Protein AF-A0A957TV99-F1 (afdb_monomer_lite)

Sequence (76 aa):
QDEYDSYQPDEELPLDALRQEFVATRAKTLEIVDAIQRKGVADTATANHNDMGDVSLKLWVRYLTMHANFESKRVK

Secondary structure (DSSP, 8-state):
---GGGGSPPTT--HHHHHHHHHHHHHHHHHHHHHHHHTT--TT-EEEETTTEEEEHHHHHHHHHHHHHHHTTT--

Radius of gyration: 14.26 Å; chains: 1; bounding box: 33×22×32 Å

pLDDT: mean 89.06, std 8.33, range [57.75, 96.69]

Structure (mmCIF, N/CA/C/O backbone):
data_AF-A0A957TV99-F1
#
_entry.id   AF-A0A957TV99-F1
#
loop_
_atom_site.group_PDB
_atom_site.id
_atom_site.type_symbol
_atom_site.label_atom_id
_atom_site.label_alt_id
_atom_site.label_comp_id
_atom_site.label_asym_id
_atom_site.label_entity_id
_atom_site.label_seq_id
_atom_site.pdbx_PDB_ins_code
_atom_site.Cartn_x
_atom_site.Cartn_y
_atom_site.Cartn_z
_atom_site.occupancy
_atom_site.B_iso_or_equiv
_atom_site.auth_seq_id
_atom_site.auth_comp_id
_atom_site.auth_asym_id
_atom_site.auth_atom_id
_atom_site.pdbx_PDB_model_num
ATOM 1 N N . GLN A 1 1 ? 11.376 -0.768 14.102 1.00 61.62 1 GLN A N 1
ATOM 2 C CA . GLN A 1 1 ? 10.610 -0.320 12.924 1.00 61.62 1 GLN A CA 1
ATOM 3 C C . GLN A 1 1 ? 11.030 -1.191 11.760 1.00 61.62 1 GLN A C 1
ATOM 5 O O . GLN A 1 1 ? 12.115 -1.752 11.836 1.00 61.62 1 GLN A O 1
ATOM 10 N N . ASP A 1 2 ? 10.156 -1.374 10.779 1.00 68.69 2 ASP A N 1
ATOM 11 C CA . ASP A 1 2 ? 10.472 -2.162 9.588 1.00 68.69 2 ASP A CA 1
ATOM 12 C C . ASP A 1 2 ? 11.300 -1.315 8.609 1.00 68.69 2 ASP A C 1
ATOM 14 O O . ASP A 1 2 ? 11.043 -0.113 8.477 1.00 68.69 2 ASP A O 1
ATOM 18 N N . GLU A 1 3 ? 12.313 -1.906 7.982 1.00 66.12 3 GLU A N 1
ATOM 19 C CA . GLU A 1 3 ? 13.245 -1.193 7.100 1.00 66.12 3 GLU A CA 1
ATOM 20 C C . GLU A 1 3 ? 12.711 -1.181 5.661 1.00 66.12 3 GLU A C 1
ATOM 22 O O . GLU A 1 3 ? 12.439 -2.228 5.075 1.00 66.12 3 GLU A O 1
ATOM 27 N N . TYR A 1 4 ? 12.566 0.018 5.084 1.00 68.81 4 TYR A N 1
ATOM 28 C CA . TYR A 1 4 ? 12.005 0.229 3.742 1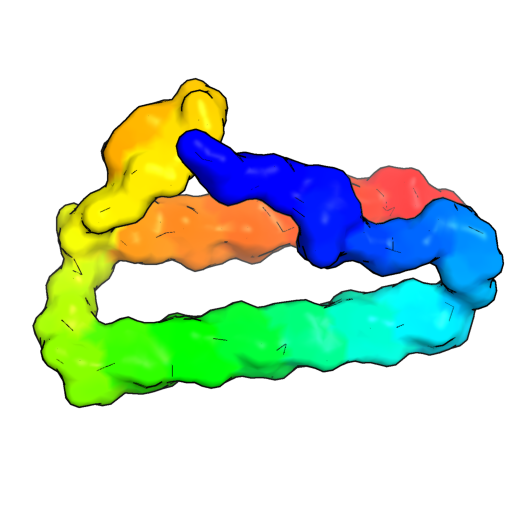.00 68.81 4 TYR A CA 1
ATOM 29 C C . TYR A 1 4 ? 12.774 -0.527 2.647 1.00 68.81 4 TYR A C 1
ATOM 31 O O . TYR A 1 4 ? 12.157 -1.124 1.765 1.00 68.81 4 TYR A O 1
ATOM 39 N N . ASP A 1 5 ? 14.104 -0.555 2.747 1.00 68.25 5 ASP A N 1
ATOM 40 C CA . ASP A 1 5 ? 15.005 -1.094 1.722 1.00 68.25 5 ASP A CA 1
ATOM 41 C C . ASP A 1 5 ? 14.754 -2.581 1.422 1.00 68.25 5 ASP A C 1
ATOM 43 O O . ASP A 1 5 ? 15.004 -3.043 0.313 1.00 68.25 5 ASP A O 1
ATOM 47 N N . SER A 1 6 ? 14.178 -3.329 2.371 1.00 76.56 6 SER A N 1
ATOM 48 C CA . SER A 1 6 ? 13.847 -4.749 2.183 1.00 76.56 6 SER A CA 1
ATOM 49 C C . SER A 1 6 ? 12.680 -4.991 1.215 1.00 76.56 6 SER A C 1
ATOM 51 O O . SER A 1 6 ? 12.461 -6.125 0.787 1.00 76.56 6 SER A O 1
ATOM 53 N N . TYR A 1 7 ? 11.913 -3.950 0.882 1.00 80.19 7 TYR A N 1
ATOM 54 C CA . TYR A 1 7 ? 10.721 -4.036 0.033 1.00 80.19 7 TYR A CA 1
ATOM 55 C C . TYR A 1 7 ? 10.909 -3.425 -1.355 1.00 80.19 7 TYR A C 1
ATOM 57 O O . TYR A 1 7 ? 10.020 -3.556 -2.201 1.00 80.19 7 TYR A O 1
ATOM 65 N N . GLN A 1 8 ? 12.030 -2.745 -1.596 1.00 85.12 8 GLN A N 1
ATOM 66 C CA . GLN A 1 8 ? 12.316 -2.144 -2.889 1.00 85.12 8 GLN A CA 1
ATOM 67 C C . GLN A 1 8 ? 12.854 -3.213 -3.860 1.00 85.12 8 GLN A C 1
ATOM 69 O O . GLN A 1 8 ? 13.694 -4.025 -3.472 1.00 85.12 8 GLN A O 1
ATOM 74 N N . PRO A 1 9 ? 12.389 -3.242 -5.123 1.00 86.62 9 PRO A N 1
ATOM 75 C CA . PRO A 1 9 ? 13.024 -4.058 -6.152 1.00 86.62 9 PRO A CA 1
ATOM 76 C C . PRO A 1 9 ? 14.470 -3.598 -6.404 1.00 86.62 9 PRO A C 1
ATOM 78 O O . PRO A 1 9 ? 14.782 -2.418 -6.256 1.00 86.62 9 PRO A O 1
ATOM 81 N N . ASP A 1 10 ? 15.328 -4.533 -6.813 1.00 88.06 10 ASP A N 1
ATOM 82 C CA . ASP A 1 10 ? 16.714 -4.273 -7.226 1.00 88.06 10 ASP A CA 1
ATOM 83 C C . ASP A 1 10 ? 16.804 -3.099 -8.227 1.00 88.06 10 ASP A C 1
ATOM 85 O O . ASP A 1 10 ? 16.025 -3.017 -9.182 1.00 88.06 10 ASP A O 1
ATOM 89 N N . GLU A 1 11 ? 17.751 -2.185 -8.001 1.00 87.00 11 GLU A N 1
ATOM 90 C CA . GLU A 1 11 ? 17.959 -0.993 -8.832 1.00 87.00 11 GLU A CA 1
ATOM 91 C C . GLU A 1 11 ? 18.389 -1.330 -10.267 1.00 87.00 11 GLU A C 1
ATOM 93 O O . GLU A 1 11 ? 18.165 -0.533 -11.180 1.00 87.00 11 GLU A O 1
ATOM 98 N N . GLU A 1 12 ? 18.967 -2.514 -10.487 1.00 92.12 12 GLU A N 1
ATOM 99 C CA . GLU A 1 12 ? 19.407 -2.987 -11.801 1.00 92.12 12 GLU A CA 1
ATOM 100 C C . GLU A 1 12 ? 18.327 -3.797 -12.549 1.00 92.12 12 GLU A C 1
ATOM 102 O O . GLU A 1 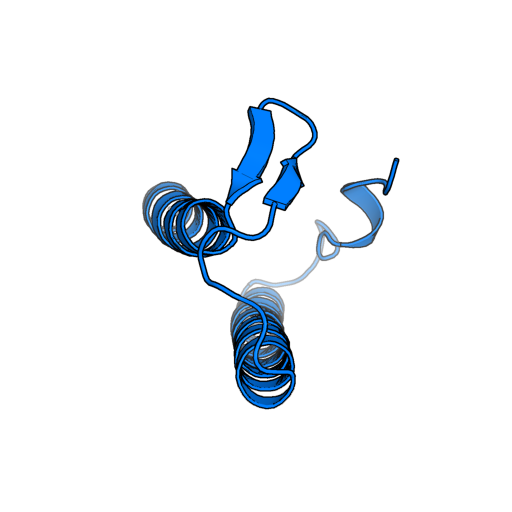12 ? 18.565 -4.253 -13.674 1.00 92.12 12 GLU A O 1
ATOM 107 N N . LEU A 1 13 ? 17.123 -3.975 -11.979 1.00 92.88 13 LEU A N 1
ATOM 108 C CA . LEU A 1 13 ? 16.037 -4.704 -12.647 1.00 92.88 13 LEU A CA 1
ATOM 109 C C . LEU A 1 13 ? 15.627 -4.018 -13.962 1.00 92.88 13 LEU A C 1
ATOM 111 O O . LEU A 1 13 ? 15.333 -2.817 -13.989 1.00 92.88 13 LEU A O 1
ATOM 115 N N . PRO A 1 14 ? 15.511 -4.775 -15.070 1.00 93.38 14 PRO A N 1
ATOM 116 C CA . PRO A 1 14 ? 15.039 -4.217 -16.323 1.00 93.38 14 PRO A CA 1
ATOM 117 C C . PRO A 1 14 ? 13.560 -3.817 -16.222 1.00 93.38 14 PRO A C 1
ATOM 119 O O . PRO A 1 14 ? 12.782 -4.339 -15.420 1.00 93.38 14 PRO A O 1
ATOM 122 N N . LEU A 1 15 ? 13.150 -2.874 -17.073 1.00 89.69 15 LEU A N 1
ATOM 123 C CA . LEU A 1 15 ? 11.821 -2.257 -17.014 1.00 89.69 15 LEU A CA 1
ATOM 124 C C . LEU A 1 15 ? 10.662 -3.263 -17.125 1.00 89.69 15 LEU A C 1
ATOM 126 O O . LEU A 1 15 ? 9.604 -3.064 -16.530 1.00 89.69 15 LEU A O 1
ATOM 130 N N . ASP A 1 16 ? 10.820 -4.324 -17.911 1.00 93.25 16 ASP A N 1
ATOM 131 C CA . ASP A 1 16 ? 9.826 -5.388 -18.038 1.00 93.25 16 ASP A CA 1
ATOM 132 C C . ASP A 1 16 ? 9.661 -6.184 -16.738 1.00 93.25 16 ASP A C 1
ATOM 134 O O . ASP A 1 16 ? 8.527 -6.487 -16.361 1.00 93.25 16 ASP A O 1
ATOM 138 N N . ALA A 1 17 ? 10.752 -6.442 -16.020 1.00 93.19 17 ALA A N 1
ATOM 139 C CA . ALA A 1 17 ? 10.717 -7.069 -14.706 1.00 93.19 17 ALA A CA 1
ATOM 140 C C . ALA A 1 17 ? 10.119 -6.127 -13.646 1.00 93.19 17 ALA A C 1
ATOM 142 O O . ALA A 1 17 ? 9.229 -6.535 -12.902 1.00 93.19 17 ALA A O 1
ATOM 143 N N . LEU A 1 18 ? 10.473 -4.835 -13.654 1.00 90.69 18 LEU A N 1
ATOM 144 C CA . LEU A 1 18 ? 9.856 -3.830 -12.772 1.00 90.69 18 LEU A CA 1
ATOM 145 C C . LEU A 1 18 ? 8.332 -3.726 -12.968 1.00 90.69 18 LEU A C 1
ATOM 147 O O . LEU A 1 18 ? 7.580 -3.561 -12.007 1.00 90.69 18 LEU A O 1
ATOM 151 N N . ARG A 1 19 ? 7.839 -3.865 -14.207 1.00 90.69 19 ARG A N 1
ATOM 152 C CA . ARG A 1 19 ? 6.391 -3.920 -14.483 1.00 90.69 19 ARG A CA 1
ATOM 153 C C . ARG A 1 19 ? 5.731 -5.145 -13.851 1.00 90.69 19 ARG A C 1
ATOM 155 O O . ARG A 1 19 ? 4.607 -5.032 -13.361 1.00 90.69 19 ARG A O 1
ATOM 162 N N . GLN A 1 20 ? 6.401 -6.297 -13.864 1.00 93.38 20 GLN A N 1
ATOM 163 C CA . GLN A 1 20 ? 5.897 -7.511 -13.217 1.00 93.38 20 GLN A CA 1
ATOM 164 C C . GLN A 1 20 ? 5.860 -7.344 -11.694 1.00 93.38 20 GLN A C 1
ATOM 166 O O . GLN A 1 20 ? 4.832 -7.643 -11.085 1.00 93.38 20 GLN A O 1
ATOM 171 N N . GLU A 1 21 ? 6.908 -6.767 -11.102 1.00 91.69 21 GLU A N 1
ATOM 172 C CA . GLU A 1 21 ? 6.952 -6.438 -9.671 1.00 91.69 21 GLU A CA 1
ATOM 173 C C . GLU A 1 21 ? 5.831 -5.477 -9.264 1.00 91.69 21 GLU A C 1
ATOM 175 O O . GLU A 1 21 ? 5.172 -5.679 -8.242 1.00 91.69 21 GLU A O 1
ATOM 180 N N . PHE A 1 22 ? 5.522 -4.476 -10.094 1.00 88.56 22 PHE A N 1
ATOM 181 C CA . PHE A 1 22 ? 4.404 -3.568 -9.837 1.00 88.56 22 PHE A CA 1
ATOM 182 C C . PHE A 1 22 ? 3.054 -4.304 -9.800 1.00 88.56 22 PHE A C 1
ATOM 184 O O . PHE A 1 22 ? 2.243 -4.091 -8.892 1.00 88.56 22 PHE A O 1
ATOM 191 N N . VAL A 1 23 ? 2.807 -5.200 -10.763 1.00 91.56 23 VAL A N 1
ATOM 192 C CA . VAL A 1 23 ? 1.580 -6.016 -10.806 1.00 91.56 23 VAL A CA 1
ATOM 193 C C . VAL A 1 23 ? 1.498 -6.940 -9.589 1.00 91.56 23 VAL A C 1
ATOM 195 O O . VAL A 1 23 ? 0.454 -6.988 -8.933 1.00 91.56 23 VAL A O 1
ATOM 198 N N . ALA A 1 24 ? 2.594 -7.625 -9.254 1.00 92.94 24 ALA A N 1
ATOM 199 C CA . ALA A 1 24 ? 2.668 -8.529 -8.110 1.00 92.94 24 ALA A CA 1
ATOM 200 C C . ALA A 1 24 ? 2.449 -7.791 -6.779 1.00 92.94 24 ALA A C 1
ATOM 202 O O . ALA A 1 24 ? 1.662 -8.233 -5.940 1.00 92.94 24 ALA A O 1
ATOM 203 N N . THR A 1 25 ? 3.076 -6.628 -6.601 1.00 91.25 25 THR A N 1
ATOM 204 C CA . THR A 1 25 ? 2.929 -5.784 -5.404 1.00 91.25 25 THR A CA 1
ATOM 205 C C . THR A 1 25 ? 1.496 -5.292 -5.240 1.00 91.25 25 THR A C 1
ATOM 207 O O . THR A 1 25 ? 0.932 -5.333 -4.140 1.00 91.25 25 THR A O 1
ATOM 210 N N . ARG A 1 26 ? 0.853 -4.882 -6.341 1.00 90.88 26 ARG A N 1
ATOM 211 C CA . ARG A 1 26 ? -0.554 -4.478 -6.313 1.00 90.88 26 ARG A CA 1
ATOM 212 C C . ARG A 1 26 ? -1.469 -5.641 -5.926 1.00 90.88 26 ARG A C 1
ATOM 214 O O . ARG A 1 26 ? -2.380 -5.435 -5.128 1.00 90.88 26 ARG A O 1
ATOM 221 N N . ALA A 1 27 ? -1.238 -6.840 -6.462 1.00 94.25 27 ALA A N 1
ATOM 222 C CA . ALA A 1 27 ? -2.011 -8.030 -6.103 1.00 94.25 27 ALA A CA 1
ATOM 223 C C . ALA A 1 27 ? -1.881 -8.355 -4.604 1.00 94.25 27 ALA A C 1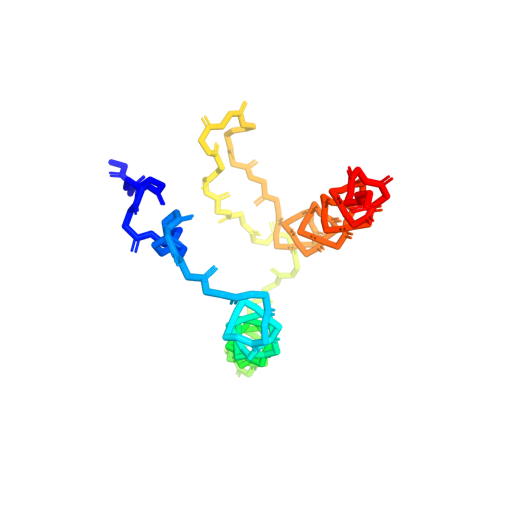
ATOM 225 O O . ALA A 1 27 ? -2.895 -8.440 -3.915 1.00 94.25 27 ALA A O 1
ATOM 226 N N . LYS A 1 28 ? -0.651 -8.392 -4.073 1.00 93.44 28 LYS A N 1
ATOM 227 C CA . LYS A 1 28 ? -0.384 -8.604 -2.638 1.00 93.44 28 LYS A CA 1
ATOM 228 C C . LYS A 1 28 ? -1.056 -7.547 -1.753 1.00 93.44 28 LYS A C 1
ATOM 230 O O . LYS A 1 28 ? -1.604 -7.869 -0.703 1.00 93.44 28 LYS A O 1
ATOM 235 N N . THR A 1 29 ? -1.064 -6.284 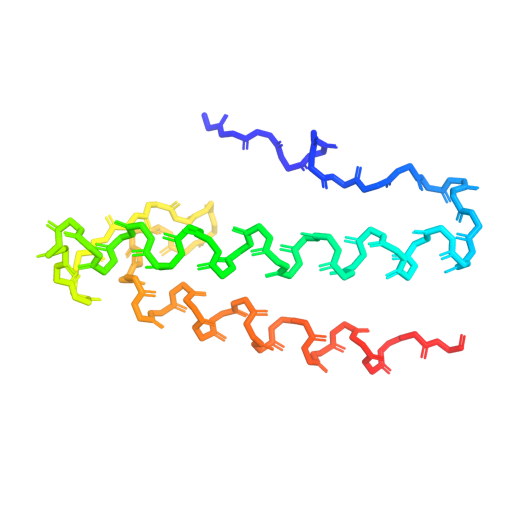-2.184 1.00 91.31 29 THR A N 1
ATOM 236 C CA . THR A 1 29 ? -1.739 -5.201 -1.446 1.00 91.31 29 THR A CA 1
ATOM 237 C C . THR A 1 29 ? -3.248 -5.444 -1.361 1.00 91.31 29 THR A C 1
ATOM 239 O O . THR A 1 29 ? -3.840 -5.256 -0.300 1.00 91.31 29 THR A O 1
ATOM 242 N N . LEU A 1 30 ? -3.877 -5.894 -2.452 1.00 93.06 30 LEU A N 1
ATOM 243 C CA . LEU A 1 30 ? -5.299 -6.245 -2.441 1.00 93.06 30 LEU A CA 1
ATOM 244 C C . LEU A 1 30 ? -5.585 -7.456 -1.549 1.00 93.06 30 LEU A C 1
ATOM 246 O O . LEU A 1 30 ? -6.532 -7.410 -0.773 1.00 93.06 30 LEU A O 1
ATOM 250 N N . GLU A 1 31 ? -4.735 -8.484 -1.572 1.00 96.19 31 GLU A N 1
ATOM 251 C CA . GLU A 1 31 ? -4.869 -9.644 -0.679 1.00 96.19 31 GLU A CA 1
ATOM 252 C C . GLU A 1 31 ? -4.830 -9.246 0.805 1.00 96.19 31 GLU A C 1
ATOM 254 O O . GLU A 1 31 ? -5.598 -9.774 1.616 1.00 96.19 31 GLU A O 1
ATOM 259 N N . ILE A 1 32 ? -3.969 -8.286 1.163 1.00 93.38 32 ILE A N 1
ATOM 260 C CA . ILE A 1 32 ? -3.903 -7.720 2.516 1.00 93.38 32 ILE A CA 1
ATOM 261 C C . ILE A 1 32 ? -5.209 -6.996 2.857 1.00 93.38 32 ILE A C 1
ATOM 263 O O . ILE A 1 32 ? -5.783 -7.251 3.916 1.00 93.38 32 ILE A O 1
ATOM 267 N N . VAL A 1 33 ? -5.707 -6.130 1.968 1.00 91.75 33 VAL A N 1
ATOM 268 C CA . VAL A 1 33 ? -6.978 -5.414 2.175 1.00 91.75 33 VAL A CA 1
ATOM 269 C C . VAL A 1 33 ? -8.135 -6.400 2.364 1.00 91.75 33 VAL A C 1
ATOM 271 O O . VAL A 1 33 ? -8.879 -6.285 3.338 1.00 91.75 33 VAL A O 1
ATOM 274 N N . ASP A 1 34 ? -8.234 -7.423 1.517 1.00 94.56 34 ASP A N 1
ATOM 275 C CA . ASP A 1 34 ? -9.266 -8.458 1.608 1.00 94.56 34 ASP A CA 1
ATOM 276 C C . ASP A 1 34 ? -9.147 -9.274 2.905 1.00 94.56 34 ASP A C 1
ATOM 278 O O . ASP A 1 34 ? -10.147 -9.668 3.511 1.00 94.56 34 ASP A O 1
ATOM 282 N N . ALA A 1 35 ? -7.927 -9.557 3.372 1.00 95.75 35 ALA A N 1
ATOM 283 C CA . ALA A 1 35 ? -7.706 -10.233 4.649 1.00 95.75 35 ALA A CA 1
ATOM 284 C C . ALA A 1 35 ? -8.133 -9.370 5.846 1.00 95.75 35 ALA A C 1
ATOM 286 O O . ALA A 1 35 ? -8.711 -9.895 6.801 1.00 95.75 35 ALA A O 1
ATOM 287 N N . ILE A 1 36 ? -7.877 -8.062 5.798 1.00 94.00 36 ILE A N 1
ATOM 288 C CA . ILE A 1 36 ? -8.296 -7.110 6.834 1.00 94.00 36 ILE A CA 1
ATOM 289 C C . ILE A 1 36 ? -9.827 -7.012 6.876 1.00 94.00 36 ILE A C 1
ATOM 291 O O . ILE A 1 36 ? -10.418 -7.117 7.953 1.00 94.00 36 ILE A O 1
ATOM 295 N N . GLN A 1 37 ? -10.472 -6.917 5.710 1.00 92.12 37 GLN A N 1
ATOM 296 C CA . GLN A 1 37 ? -11.932 -6.903 5.593 1.00 92.12 37 GLN A CA 1
ATOM 297 C C . GLN A 1 37 ? -12.565 -8.191 6.132 1.00 92.12 37 GLN A C 1
ATOM 299 O O . GLN A 1 37 ? -13.493 -8.129 6.937 1.00 92.12 37 GLN A O 1
ATOM 304 N N . ARG A 1 38 ? -12.031 -9.367 5.770 1.00 96.44 38 ARG A N 1
ATOM 305 C CA . ARG A 1 38 ? -12.516 -10.665 6.281 1.00 96.44 38 ARG A CA 1
ATOM 306 C C . ARG A 1 38 ? -12.399 -10.804 7.799 1.00 96.44 38 ARG A C 1
ATOM 308 O O . ARG A 1 38 ? -13.196 -11.514 8.403 1.00 96.44 38 ARG A O 1
ATOM 315 N N . LYS A 1 39 ? -11.423 -10.136 8.417 1.00 96.50 39 LYS A N 1
ATOM 316 C CA . LYS A 1 39 ? -11.254 -10.097 9.878 1.00 96.50 39 LYS A CA 1
ATOM 317 C C . LYS A 1 39 ? -12.207 -9.118 10.574 1.00 96.50 39 LYS A C 1
ATOM 319 O O . LYS A 1 39 ? -12.218 -9.081 11.800 1.00 96.50 39 LYS A O 1
ATOM 324 N N . GLY A 1 40 ? -12.987 -8.333 9.827 1.00 95.50 40 GLY A N 1
ATOM 325 C CA . GLY A 1 40 ? -13.920 -7.355 10.390 1.00 95.50 40 GLY A CA 1
ATOM 326 C C . GLY A 1 40 ? -13.228 -6.187 11.094 1.00 95.50 40 GLY A C 1
ATOM 327 O O . GLY A 1 40 ? -13.794 -5.604 12.016 1.00 95.50 40 GLY A O 1
ATOM 328 N N . VAL A 1 41 ? -11.992 -5.861 10.702 1.00 95.00 41 VAL A N 1
ATOM 329 C CA . VAL A 1 41 ? -11.267 -4.714 11.261 1.00 95.00 41 VAL A CA 1
ATOM 330 C C . VAL A 1 41 ? -11.941 -3.427 10.790 1.00 95.00 41 VAL A C 1
ATOM 332 O O . VAL A 1 41 ? -12.199 -3.256 9.601 1.00 95.00 41 VAL A O 1
ATOM 335 N N . ALA A 1 42 ? -12.226 -2.517 11.720 1.00 93.50 42 ALA A N 1
ATOM 336 C CA . ALA A 1 42 ? -12.840 -1.236 11.393 1.00 93.50 42 ALA A CA 1
ATOM 337 C C . ALA A 1 42 ? -11.894 -0.350 10.565 1.00 93.50 42 ALA A C 1
ATOM 339 O O . ALA A 1 42 ? -10.703 -0.269 10.854 1.00 93.50 42 ALA A O 1
ATOM 340 N N . ASP A 1 43 ? -12.439 0.417 9.618 1.00 90.88 43 ASP A N 1
ATOM 341 C CA . ASP A 1 43 ? -11.679 1.387 8.809 1.00 90.88 43 ASP A CA 1
ATOM 342 C C . ASP A 1 43 ? -10.960 2.465 9.642 1.00 90.88 43 ASP A C 1
ATOM 344 O O . ASP A 1 43 ? -10.031 3.120 9.159 1.00 90.88 43 ASP A O 1
ATOM 348 N N . THR A 1 44 ? -11.414 2.680 10.880 1.00 94.75 44 THR A N 1
ATOM 349 C CA . THR A 1 44 ? -10.832 3.608 11.857 1.00 94.75 44 THR A CA 1
ATOM 350 C C . THR A 1 44 ? -9.677 3.009 12.653 1.00 94.75 44 THR A C 1
ATOM 352 O O . THR A 1 44 ? -9.007 3.757 13.362 1.00 94.75 44 THR A O 1
ATOM 355 N N . ALA A 1 45 ? -9.433 1.697 12.556 1.00 95.94 45 ALA A N 1
ATOM 356 C CA . ALA A 1 45 ? -8.271 1.069 13.168 1.00 95.94 45 ALA A CA 1
ATOM 357 C C . ALA A 1 45 ? -6.990 1.694 12.610 1.00 95.94 45 ALA A C 1
ATOM 359 O O . ALA A 1 45 ? -6.914 2.009 11.417 1.00 95.94 45 ALA A O 1
ATOM 360 N N . THR A 1 46 ? -6.001 1.885 13.476 1.00 96.31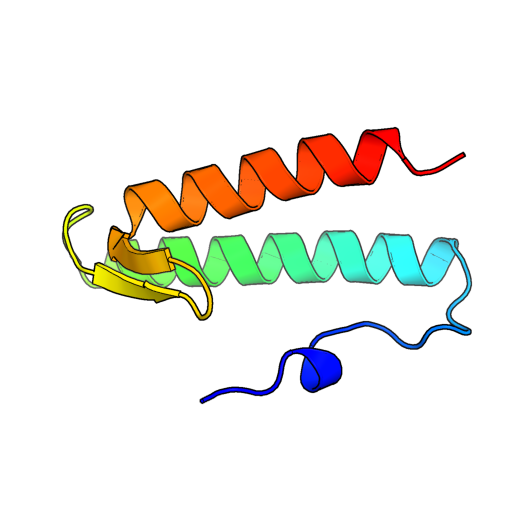 46 THR A N 1
ATOM 361 C CA . THR A 1 46 ? -4.756 2.567 13.135 1.00 96.31 46 THR A CA 1
ATOM 362 C C . THR A 1 46 ? -3.582 1.603 13.058 1.00 96.31 46 THR A C 1
ATOM 364 O O . THR A 1 46 ? -3.532 0.588 13.752 1.00 96.31 46 THR A O 1
ATOM 367 N N . ALA A 1 47 ? -2.627 1.941 12.198 1.00 92.75 47 ALA A N 1
ATOM 368 C CA . ALA A 1 47 ? -1.309 1.326 12.141 1.00 92.75 47 ALA A CA 1
ATOM 369 C C . ALA A 1 47 ? -0.258 2.426 11.952 1.00 92.75 47 ALA A C 1
ATOM 371 O O . ALA A 1 47 ? -0.521 3.428 11.279 1.00 92.75 47 ALA A O 1
ATOM 372 N N . ASN A 1 48 ? 0.916 2.239 12.551 1.00 93.81 48 ASN A N 1
ATOM 373 C CA . ASN A 1 48 ? 1.976 3.240 12.561 1.00 93.81 48 ASN A CA 1
ATOM 374 C C . ASN A 1 48 ? 2.603 3.415 11.169 1.00 93.81 48 ASN A C 1
ATOM 376 O O . ASN A 1 48 ? 3.058 2.446 10.568 1.00 93.81 48 ASN A O 1
ATOM 380 N N . HIS A 1 49 ? 2.632 4.650 10.677 1.00 91.12 49 HIS A N 1
ATOM 381 C CA . HIS A 1 49 ? 3.384 5.096 9.511 1.00 91.12 49 HIS A CA 1
ATOM 382 C C . HIS A 1 49 ? 4.644 5.826 9.979 1.00 91.12 49 HIS A C 1
ATOM 384 O O . HIS A 1 49 ? 4.548 6.728 10.811 1.00 91.12 49 HIS A O 1
ATOM 390 N N . ASN A 1 50 ? 5.797 5.513 9.384 1.00 87.38 50 ASN A N 1
ATOM 391 C CA . ASN A 1 50 ? 7.103 6.023 9.819 1.00 87.38 50 ASN A CA 1
ATOM 392 C C . ASN A 1 50 ? 7.142 7.559 9.980 1.00 87.38 50 ASN A C 1
ATOM 394 O O . ASN A 1 50 ? 7.571 8.039 11.024 1.00 87.38 50 ASN A O 1
ATOM 398 N N . ASP A 1 51 ? 6.607 8.318 9.013 1.00 88.69 51 ASP A N 1
ATOM 399 C CA . ASP A 1 51 ? 6.612 9.796 9.063 1.00 88.69 51 ASP A CA 1
ATOM 400 C C . ASP A 1 51 ? 5.324 10.461 9.582 1.00 88.69 51 ASP A C 1
ATOM 402 O O . ASP A 1 51 ? 5.325 11.647 9.905 1.00 88.69 51 ASP A O 1
ATOM 406 N N . MET A 1 52 ? 4.200 9.738 9.619 1.00 91.94 52 MET A N 1
ATOM 407 C CA . MET A 1 52 ? 2.884 10.309 9.955 1.00 91.94 52 MET A CA 1
ATOM 408 C C . MET A 1 52 ? 2.356 9.831 11.313 1.00 91.94 52 MET A C 1
ATOM 410 O O . MET A 1 52 ? 1.311 10.301 11.759 1.00 91.94 52 MET A O 1
ATOM 414 N N . GLY A 1 53 ? 3.063 8.912 11.976 1.00 94.06 53 GLY A N 1
ATOM 415 C CA . GLY A 1 53 ? 2.585 8.256 13.185 1.00 94.06 53 GLY A CA 1
ATOM 416 C C . GLY A 1 53 ? 1.396 7.342 12.898 1.00 94.06 53 GLY A C 1
ATOM 417 O O . GLY A 1 53 ? 1.270 6.771 11.817 1.00 94.06 53 GLY A O 1
ATOM 418 N N . ASP A 1 54 ? 0.513 7.178 13.874 1.00 96.69 54 ASP A N 1
ATOM 419 C CA . ASP A 1 54 ? -0.631 6.281 13.745 1.00 96.69 54 ASP A CA 1
ATOM 420 C C . ASP A 1 54 ? -1.684 6.856 12.796 1.00 96.69 54 ASP A C 1
ATOM 422 O O . ASP A 1 54 ? -2.325 7.871 13.075 1.00 96.69 54 ASP A O 1
ATOM 426 N N . VAL A 1 55 ? -1.894 6.171 11.673 1.00 96.69 55 VAL A N 1
ATOM 427 C CA . VAL A 1 55 ? -2.876 6.561 10.660 1.00 96.69 55 VAL A CA 1
ATOM 428 C C . VAL A 1 55 ? -3.900 5.455 10.455 1.00 96.69 55 VAL A C 1
ATOM 430 O O . VAL A 1 55 ? -3.608 4.270 10.622 1.00 96.69 55 VAL A O 1
ATOM 433 N N . SER A 1 56 ? -5.132 5.842 10.119 1.00 96.12 56 SER A N 1
ATOM 434 C CA . SER A 1 56 ? -6.222 4.884 9.930 1.00 96.12 56 SER A CA 1
ATOM 435 C C . SER A 1 56 ? -6.009 4.011 8.695 1.00 96.12 56 SER A C 1
ATOM 437 O O . SER A 1 56 ? -5.373 4.432 7.726 1.00 96.12 56 SER A O 1
ATOM 439 N N . LEU A 1 57 ? -6.612 2.823 8.683 1.00 93.38 57 LEU A N 1
ATOM 440 C CA . LEU A 1 57 ? -6.621 1.931 7.522 1.00 93.38 57 LEU A CA 1
ATOM 441 C C . LE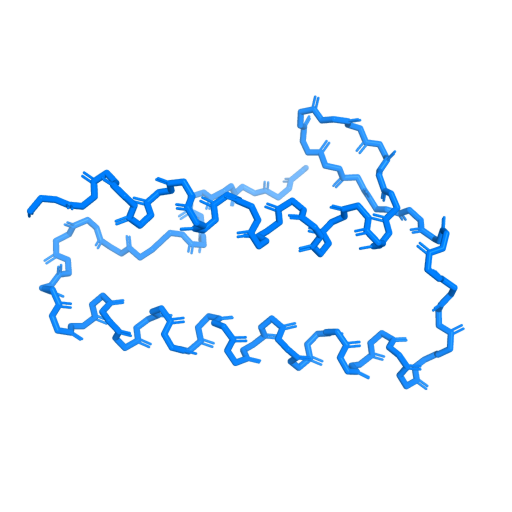U A 1 57 ? -7.094 2.654 6.250 1.00 93.38 57 LEU A C 1
ATOM 443 O O . LEU A 1 57 ? -6.486 2.537 5.185 1.00 93.38 57 LEU A O 1
ATOM 447 N N . LYS A 1 58 ? -8.148 3.470 6.366 1.00 92.25 58 LYS A N 1
ATOM 448 C CA . LYS A 1 58 ? -8.649 4.284 5.251 1.00 92.25 58 LYS A CA 1
ATOM 449 C C . LYS A 1 58 ? -7.610 5.290 4.745 1.00 92.25 58 LYS A C 1
ATOM 451 O O . LYS A 1 58 ? -7.513 5.516 3.536 1.00 92.25 58 LYS A O 1
ATOM 456 N N . LEU A 1 59 ? -6.847 5.906 5.650 1.00 94.88 59 LEU A N 1
ATOM 457 C CA . LEU A 1 59 ? -5.788 6.843 5.285 1.00 94.88 59 LEU A CA 1
ATOM 458 C C . LEU A 1 59 ? -4.602 6.117 4.633 1.00 94.88 59 LEU A C 1
ATOM 460 O O . LEU A 1 59 ? -4.111 6.598 3.616 1.00 94.88 59 LEU A O 1
ATOM 464 N N . TRP A 1 60 ? -4.228 4.931 5.120 1.00 94.25 60 TRP A N 1
ATOM 465 C CA . TRP A 1 60 ? -3.226 4.061 4.493 1.00 94.25 60 TRP A CA 1
ATOM 466 C C . TRP A 1 60 ? -3.556 3.740 3.030 1.00 94.25 60 TRP A C 1
ATOM 468 O O . TRP A 1 60 ? -2.743 3.991 2.140 1.00 94.25 60 TRP A O 1
ATOM 478 N N . VAL A 1 61 ? -4.771 3.260 2.745 1.00 91.56 61 VAL A N 1
ATOM 479 C CA . VAL A 1 61 ? -5.186 2.912 1.370 1.00 91.56 61 VAL A CA 1
ATOM 480 C C . VAL A 1 61 ? -5.177 4.140 0.452 1.00 91.56 61 VAL A C 1
ATOM 482 O O . VAL A 1 61 ? -4.731 4.071 -0.700 1.00 91.56 61 VAL A O 1
ATOM 485 N N . ARG A 1 62 ? -5.632 5.294 0.961 1.00 92.88 62 ARG A N 1
ATOM 486 C CA . ARG A 1 62 ? -5.584 6.560 0.218 1.00 92.88 62 ARG A CA 1
ATOM 487 C C . ARG A 1 62 ? -4.145 6.988 -0.066 1.00 92.88 62 ARG A C 1
ATOM 489 O O . ARG A 1 62 ? -3.867 7.399 -1.192 1.00 92.88 62 ARG A O 1
ATOM 496 N N . TYR A 1 63 ? -3.260 6.899 0.926 1.00 93.19 63 TYR A N 1
ATOM 497 C CA . TYR A 1 63 ? -1.846 7.243 0.801 1.00 93.19 63 TYR A CA 1
ATOM 498 C C . TYR A 1 63 ? -1.171 6.406 -0.289 1.00 93.19 63 TYR A C 1
ATOM 500 O O . TYR A 1 63 ? -0.636 6.985 -1.231 1.00 93.19 63 TYR A O 1
ATOM 508 N N . LEU A 1 64 ? -1.300 5.075 -0.238 1.00 90.31 64 LEU A N 1
ATOM 509 C CA . LEU A 1 64 ? -0.699 4.169 -1.226 1.00 90.31 64 LEU A CA 1
ATOM 510 C C . LEU A 1 64 ? -1.178 4.475 -2.653 1.00 90.31 64 LEU A C 1
ATOM 512 O O . LEU A 1 64 ? -0.382 4.555 -3.588 1.00 90.31 64 LEU A O 1
ATOM 516 N N . THR A 1 65 ? -2.479 4.727 -2.819 1.00 90.00 65 THR A N 1
ATOM 517 C CA . THR A 1 65 ? -3.063 5.073 -4.125 1.00 90.00 65 THR A CA 1
ATOM 518 C C . THR A 1 65 ? -2.541 6.414 -4.643 1.00 90.00 65 THR A C 1
ATOM 520 O O . THR A 1 65 ? -2.207 6.562 -5.819 1.00 90.00 65 THR A O 1
ATOM 523 N N . MET A 1 66 ? -2.494 7.424 -3.776 1.00 92.50 66 MET A N 1
ATOM 524 C CA . MET A 1 66 ? -2.035 8.763 -4.131 1.00 92.50 66 MET A CA 1
ATOM 525 C C . MET A 1 66 ? -0.542 8.767 -4.473 1.00 92.50 66 MET A C 1
ATOM 527 O O . MET A 1 66 ? -0.157 9.365 -5.475 1.00 92.50 66 MET A O 1
ATOM 531 N N . HIS A 1 67 ? 0.276 8.081 -3.675 1.00 88.81 67 HIS A N 1
ATOM 532 C CA . HIS A 1 67 ? 1.716 7.990 -3.873 1.00 88.81 67 HIS A CA 1
ATOM 533 C C . HIS A 1 67 ? 2.049 7.320 -5.214 1.00 88.81 67 HIS A C 1
ATOM 535 O O . HIS A 1 67 ? 2.754 7.908 -6.031 1.00 88.81 67 HIS A O 1
ATOM 541 N N . ALA A 1 68 ? 1.418 6.181 -5.525 1.00 85.38 68 ALA A N 1
ATOM 542 C CA . ALA A 1 68 ? 1.582 5.514 -6.820 1.00 85.38 68 ALA A CA 1
ATOM 543 C C . ALA A 1 68 ? 1.193 6.410 -8.017 1.00 85.38 68 ALA A C 1
ATOM 545 O O . ALA A 1 68 ? 1.865 6.419 -9.050 1.00 85.38 68 ALA A O 1
ATOM 546 N N . ASN A 1 69 ? 0.128 7.207 -7.887 1.00 86.88 69 ASN A N 1
ATOM 547 C CA . ASN A 1 69 ? -0.288 8.160 -8.924 1.00 86.88 69 ASN A CA 1
ATOM 548 C C . ASN A 1 69 ? 0.691 9.330 -9.116 1.00 86.88 69 ASN A C 1
ATOM 550 O O . ASN A 1 69 ? 0.760 9.888 -10.212 1.00 86.88 69 ASN A O 1
ATOM 554 N N . PHE A 1 70 ? 1.399 9.753 -8.069 1.00 89.75 70 PHE A N 1
ATOM 555 C CA . PHE A 1 70 ? 2.426 10.786 -8.191 1.00 89.75 70 PHE A CA 1
ATOM 556 C C . PHE A 1 70 ? 3.717 10.227 -8.789 1.00 89.75 70 PHE A C 1
ATOM 558 O O . PHE A 1 70 ? 4.240 10.823 -9.729 1.00 89.75 70 PHE A O 1
ATOM 565 N N . GLU A 1 71 ? 4.185 9.071 -8.315 1.00 85.25 71 GLU A N 1
ATOM 566 C CA . GLU A 1 71 ? 5.421 8.454 -8.812 1.00 85.25 71 GLU A CA 1
ATOM 567 C C . GLU A 1 71 ? 5.298 7.984 -10.264 1.00 85.25 71 GLU A C 1
ATOM 569 O O . GLU A 1 71 ? 6.194 8.225 -11.070 1.00 85.25 71 GLU A O 1
ATOM 574 N N . SER A 1 72 ? 4.147 7.439 -10.667 1.00 81.62 72 SER A N 1
ATOM 575 C CA . SER A 1 72 ? 3.914 7.058 -12.071 1.00 81.62 72 SER A CA 1
ATOM 576 C C . SER A 1 72 ? 4.027 8.227 -13.058 1.00 81.62 72 SER A C 1
ATOM 578 O O . SER A 1 72 ? 4.390 8.013 -14.210 1.00 81.62 72 SER A O 1
ATOM 580 N N . LYS A 1 73 ? 3.782 9.472 -12.624 1.00 84.88 73 LYS A N 1
ATOM 581 C CA . LYS A 1 73 ? 3.964 10.674 -13.461 1.00 84.88 73 LYS A CA 1
ATOM 582 C C . LYS A 1 73 ? 5.423 11.117 -13.581 1.00 84.88 73 LYS A C 1
ATOM 584 O O . LYS A 1 73 ? 5.722 11.982 -14.400 1.00 84.88 73 LYS A O 1
ATOM 589 N N . ARG A 1 74 ? 6.310 10.592 -12.734 1.00 81.50 74 ARG A N 1
ATOM 590 C CA . ARG A 1 74 ? 7.744 10.918 -12.708 1.00 81.50 74 ARG A CA 1
ATOM 591 C C . ARG A 1 74 ? 8.564 9.981 -13.598 1.00 81.50 74 ARG A C 1
ATOM 593 O O . ARG A 1 74 ? 9.690 10.332 -13.943 1.00 81.50 74 ARG A O 1
ATOM 600 N N . VAL A 1 75 ? 7.995 8.843 -14.001 1.00 74.44 75 VAL A N 1
ATOM 601 C CA . VAL A 1 75 ? 8.581 7.927 -14.989 1.00 74.44 75 VAL A CA 1
ATOM 602 C C . VAL A 1 75 ? 8.601 8.622 -16.357 1.00 74.44 75 VAL A C 1
ATOM 604 O O . VAL A 1 75 ? 7.549 9.015 -16.863 1.00 74.44 75 VAL A O 1
ATOM 607 N N . LYS A 1 76 ? 9.798 8.817 -16.921 1.00 57.75 76 LYS A N 1
ATOM 608 C CA . LYS A 1 76 ? 10.028 9.388 -18.258 1.00 57.75 76 LYS A CA 1
ATOM 609 C C . LYS A 1 76 ? 10.352 8.299 -19.267 1.00 57.75 76 LYS A C 1
ATOM 611 O O . LYS A 1 76 ? 11.080 7.361 -18.879 1.00 57.75 76 LYS A O 1
#

Foldseek 3Di:
DDDPVVLDPDPPDDPVVVVVSVVVVVVVVVVVVVVCVVVVPDQQAWDQDPPPGTDGVVVVVVCVVVVCVVVVVVPD